Protein AF-A0A441TMT0-F1 (afdb_monomer_lite)

Secondary structure (DSSP, 8-state):
-HHHHHHHHHHHHHHTS-HHHHHHHH---SSSEE-SSS-EE----HHHHHHHHHHHTTSTTHHHHHHHHHHTT-----------

Foldseek 3Di:
DVVVQVVLVVVCVVVVHDSLVSCVVPDDDDPQDDDPDDDGRHDDDQVVVSVVVCVVVVVVCVVVVQVVQVVVVHGDDDGDDRDD

Radius of gyration: 15.37 Å; chains: 1; bounding box: 41×25×40 Å

pLDDT: mean 96.24, std 3.11, range [77.38, 98.44]

Structure (mmCIF, N/CA/C/O backbone):
data_AF-A0A441TMT0-F1
#
_entry.id   AF-A0A441TMT0-F1
#
loop_
_atom_site.group_PDB
_atom_site.id
_atom_site.type_symbol
_atom_site.label_atom_id
_atom_site.label_alt_id
_atom_site.label_comp_id
_atom_site.label_asym_id
_atom_site.label_entity_id
_atom_site.label_seq_id
_atom_site.pdbx_PDB_ins_code
_atom_site.Cartn_x
_atom_site.Cartn_y
_atom_site.Cartn_z
_atom_site.occupancy
_atom_site.B_iso_or_equiv
_atom_site.auth_seq_id
_atom_site.auth_comp_id
_atom_site.auth_asym_id
_atom_site.auth_atom_id
_atom_site.pdbx_PDB_model_num
ATOM 1 N N . THR A 1 1 ? 11.996 -2.222 3.315 1.00 82.94 1 THR A N 1
ATOM 2 C CA . THR A 1 1 ? 10.538 -2.256 3.586 1.00 82.94 1 THR A CA 1
ATOM 3 C C . THR A 1 1 ? 10.067 -1.118 4.475 1.00 82.94 1 THR A C 1
ATOM 5 O O . THR A 1 1 ? 9.413 -0.224 3.965 1.00 82.94 1 THR A O 1
ATOM 8 N N . TYR A 1 2 ? 10.414 -1.084 5.771 1.00 93.19 2 TYR A N 1
ATOM 9 C CA . TYR A 1 2 ? 9.815 -0.139 6.733 1.00 93.19 2 TYR A CA 1
ATOM 10 C C . TYR A 1 2 ? 9.950 1.344 6.347 1.00 93.19 2 TYR A C 1
ATOM 12 O O . TYR A 1 2 ? 8.951 2.056 6.337 1.00 93.19 2 TYR A O 1
ATOM 20 N N . LEU A 1 3 ? 11.163 1.795 5.998 1.00 95.19 3 LEU A N 1
ATOM 21 C CA . LEU A 1 3 ? 11.428 3.193 5.640 1.00 95.19 3 LEU A CA 1
ATOM 22 C C . LEU A 1 3 ? 10.528 3.667 4.489 1.00 95.19 3 LEU A C 1
ATOM 24 O O . LEU A 1 3 ? 9.754 4.598 4.674 1.00 95.19 3 LEU A O 1
ATOM 28 N N . LEU A 1 4 ? 10.591 2.990 3.337 1.00 94.19 4 LEU A N 1
ATOM 29 C CA . LEU A 1 4 ? 9.825 3.363 2.144 1.00 94.19 4 LEU A CA 1
ATOM 30 C C . LEU A 1 4 ? 8.317 3.371 2.411 1.00 94.19 4 LEU A C 1
ATOM 32 O O . LEU A 1 4 ? 7.649 4.351 2.099 1.00 94.19 4 LEU A O 1
ATOM 36 N N . GLU A 1 5 ? 7.784 2.335 3.059 1.00 96.94 5 GLU A N 1
ATOM 37 C CA . GLU A 1 5 ? 6.338 2.239 3.286 1.00 96.94 5 GLU A CA 1
ATOM 38 C C . GLU A 1 5 ? 5.818 3.292 4.271 1.00 96.94 5 GLU A C 1
ATOM 40 O O . GLU A 1 5 ? 4.706 3.798 4.106 1.00 96.94 5 GLU A O 1
ATOM 45 N N . ARG A 1 6 ? 6.624 3.682 5.269 1.00 97.25 6 ARG A N 1
ATOM 46 C CA . ARG A 1 6 ? 6.301 4.809 6.154 1.00 97.25 6 ARG A CA 1
ATOM 47 C C . ARG A 1 6 ? 6.386 6.146 5.423 1.00 97.25 6 ARG A C 1
ATOM 49 O O . ARG A 1 6 ? 5.510 6.981 5.630 1.00 97.25 6 ARG A O 1
ATOM 56 N N . THR A 1 7 ? 7.385 6.337 4.563 1.00 97.00 7 THR A N 1
ATOM 57 C CA . THR A 1 7 ? 7.519 7.553 3.749 1.00 97.00 7 THR A CA 1
ATOM 58 C C . THR A 1 7 ? 6.335 7.722 2.803 1.00 97.00 7 THR A C 1
ATOM 60 O O . THR A 1 7 ? 5.756 8.803 2.755 1.00 97.00 7 THR A O 1
ATOM 63 N N . ILE A 1 8 ? 5.920 6.660 2.109 1.00 96.94 8 ILE A N 1
ATOM 64 C CA . ILE A 1 8 ? 4.754 6.686 1.214 1.00 96.94 8 ILE A CA 1
ATOM 65 C C . ILE A 1 8 ? 3.472 7.011 1.988 1.00 96.94 8 ILE A C 1
ATOM 67 O O . ILE A 1 8 ? 2.665 7.817 1.532 1.00 96.94 8 ILE A O 1
ATOM 71 N N . GLU A 1 9 ? 3.288 6.430 3.176 1.00 97.06 9 GLU A N 1
ATOM 72 C CA . GLU A 1 9 ? 2.131 6.717 4.029 1.00 97.06 9 GLU A CA 1
ATOM 73 C C . GLU A 1 9 ? 2.074 8.192 4.460 1.00 97.06 9 GLU A C 1
ATOM 75 O O . GLU A 1 9 ? 1.010 8.809 4.412 1.00 97.06 9 GLU A O 1
ATOM 80 N N . THR A 1 10 ? 3.208 8.769 4.868 1.00 97.75 10 THR A N 1
ATOM 81 C CA . THR A 1 10 ? 3.297 10.193 5.223 1.00 97.75 10 THR A CA 1
ATOM 82 C C . THR A 1 10 ? 3.040 11.080 4.007 1.00 97.75 10 THR A C 1
ATOM 84 O O . THR A 1 10 ? 2.195 11.970 4.078 1.00 97.75 10 THR A O 1
ATOM 87 N N . ALA A 1 11 ? 3.685 10.792 2.874 1.00 98.06 11 ALA A N 1
ATOM 88 C CA . ALA A 1 11 ? 3.528 11.561 1.643 1.00 98.06 11 ALA A CA 1
ATOM 89 C C . ALA A 1 11 ? 2.077 11.560 1.143 1.00 98.06 11 ALA A C 1
ATOM 91 O O . ALA A 1 11 ? 1.563 12.601 0.750 1.00 98.06 11 ALA A O 1
ATOM 92 N N . ALA A 1 12 ? 1.379 10.422 1.206 1.00 97.75 12 ALA A N 1
ATOM 93 C CA . ALA A 1 12 ? -0.029 10.347 0.819 1.00 97.75 12 ALA A CA 1
ATOM 94 C C . ALA A 1 12 ? -0.908 11.292 1.655 1.00 97.75 12 ALA A C 1
ATOM 96 O O . ALA A 1 12 ? -1.759 11.991 1.109 1.00 97.75 12 ALA A O 1
ATOM 97 N N . ARG A 1 13 ? -0.658 11.362 2.969 1.00 95.94 13 ARG A N 1
ATOM 98 C CA . ARG A 1 13 ? -1.391 12.246 3.888 1.00 95.94 13 ARG A CA 1
ATOM 99 C C . ARG A 1 13 ? -1.091 13.718 3.632 1.00 95.94 13 ARG A C 1
ATOM 101 O O . ARG A 1 13 ? -2.021 14.515 3.631 1.00 95.94 13 ARG A O 1
ATOM 108 N N . GLU A 1 14 ? 0.172 14.068 3.402 1.00 98.06 14 GLU A N 1
ATOM 109 C CA . GLU A 1 14 ? 0.580 15.445 3.091 1.00 98.06 14 GLU A CA 1
ATOM 110 C C . GLU A 1 14 ? 0.028 15.923 1.742 1.00 98.06 14 GLU A C 1
ATOM 112 O O . GLU A 1 14 ? -0.368 17.078 1.609 1.00 98.06 14 GLU A O 1
ATOM 117 N N . LEU A 1 15 ? -0.053 15.026 0.757 1.00 97.56 15 LEU A N 1
ATOM 118 C CA . LEU A 1 15 ? -0.585 15.313 -0.577 1.00 97.56 15 LEU A CA 1
ATOM 119 C C . LEU A 1 15 ? -2.116 15.213 -0.666 1.00 97.56 15 LEU A C 1
ATOM 121 O O . LEU A 1 15 ? -2.681 15.534 -1.709 1.00 97.56 15 LEU A O 1
ATOM 125 N N . GLY A 1 16 ? -2.795 14.748 0.388 1.00 96.50 16 GLY A N 1
ATOM 126 C CA . GLY A 1 16 ? -4.249 14.571 0.395 1.00 96.50 16 GLY A CA 1
ATOM 127 C C . GLY A 1 16 ? -4.758 13.486 -0.563 1.00 96.50 16 GLY A C 1
ATOM 128 O O . GLY A 1 16 ? -5.892 13.571 -1.027 1.00 96.50 16 GLY A O 1
ATOM 129 N N . VAL A 1 17 ? -3.938 12.477 -0.870 1.00 97.06 17 VAL A N 1
ATOM 130 C CA . VAL A 1 17 ? -4.295 11.350 -1.753 1.00 97.06 17 VAL A CA 1
ATOM 131 C C . VAL A 1 17 ? -4.390 10.042 -0.970 1.00 97.06 17 VAL A C 1
ATOM 133 O O . VAL A 1 17 ? -3.844 9.910 0.127 1.00 97.06 17 VAL A O 1
ATOM 136 N N . SER A 1 18 ? -5.057 9.032 -1.531 1.00 95.38 18 SER A N 1
ATOM 137 C CA . SER A 1 18 ? -5.096 7.710 -0.903 1.00 95.38 18 SER A CA 1
ATOM 138 C C . SER A 1 18 ? -3.698 7.069 -0.872 1.00 95.38 18 SER A C 1
ATOM 140 O O . SER A 1 18 ? -3.003 7.060 -1.895 1.00 95.38 18 SER A O 1
ATOM 142 N N . PRO A 1 19 ? -3.287 6.431 0.242 1.00 96.19 19 PRO A N 1
ATOM 143 C CA . PRO A 1 19 ? -2.049 5.654 0.284 1.00 96.19 19 PRO A CA 1
ATOM 144 C C . PRO A 1 19 ? -1.998 4.506 -0.735 1.00 96.19 19 PRO A C 1
ATOM 146 O O . PRO A 1 19 ? -0.908 4.138 -1.175 1.00 96.19 19 PRO A O 1
ATOM 149 N N . ALA A 1 20 ? -3.150 3.945 -1.127 1.00 96.19 20 ALA A N 1
ATOM 150 C CA . ALA A 1 20 ? -3.229 2.923 -2.174 1.00 96.19 20 ALA A CA 1
ATOM 151 C C . ALA A 1 20 ? -3.005 3.522 -3.570 1.00 96.19 20 ALA A C 1
ATOM 153 O O . ALA A 1 20 ? -2.284 2.953 -4.387 1.00 96.19 20 ALA A O 1
ATOM 154 N N . GLU A 1 21 ? -3.592 4.691 -3.836 1.00 96.12 21 GLU A N 1
ATOM 155 C CA . GLU A 1 21 ? -3.449 5.387 -5.120 1.00 96.12 21 GLU A CA 1
ATOM 156 C C . GLU A 1 21 ? -2.020 5.882 -5.324 1.00 96.12 21 GLU A C 1
ATOM 158 O O . GLU A 1 21 ? -1.466 5.717 -6.410 1.00 96.12 21 GLU A O 1
ATOM 163 N N . LEU A 1 22 ? -1.391 6.427 -4.275 1.00 97.44 22 LEU A N 1
ATOM 164 C CA . LEU A 1 22 ? -0.005 6.879 -4.355 1.00 97.44 22 LEU A CA 1
ATOM 165 C C . LEU A 1 22 ? 0.945 5.718 -4.672 1.00 97.44 22 LEU A C 1
ATOM 167 O O . LEU A 1 22 ? 1.844 5.881 -5.495 1.00 97.44 22 LEU A O 1
ATOM 171 N N . ARG A 1 23 ? 0.724 4.537 -4.082 1.00 97.06 23 ARG A N 1
ATOM 172 C CA . ARG A 1 23 ? 1.476 3.321 -4.429 1.00 97.06 23 ARG A CA 1
ATOM 173 C C . ARG A 1 23 ? 1.236 2.915 -5.875 1.00 97.06 23 ARG A C 1
ATOM 175 O O . ARG A 1 23 ? 2.197 2.779 -6.623 1.00 97.06 23 ARG A O 1
ATOM 182 N N . ARG A 1 24 ? -0.032 2.816 -6.290 1.00 96.19 24 ARG A N 1
ATOM 183 C CA . ARG A 1 24 ? -0.401 2.421 -7.657 1.00 96.19 24 ARG A CA 1
ATOM 184 C C . ARG A 1 24 ? 0.228 3.329 -8.710 1.00 96.19 24 ARG A C 1
ATOM 186 O O . ARG A 1 24 ? 0.736 2.836 -9.708 1.00 96.19 24 ARG A O 1
ATOM 193 N N . LYS A 1 25 ? 0.249 4.641 -8.462 1.00 96.50 25 LYS A N 1
ATOM 194 C CA . LYS A 1 25 ? 0.871 5.630 -9.352 1.00 96.50 25 LYS A CA 1
ATOM 195 C C . LYS A 1 25 ? 2.381 5.419 -9.531 1.00 96.50 25 LYS A C 1
A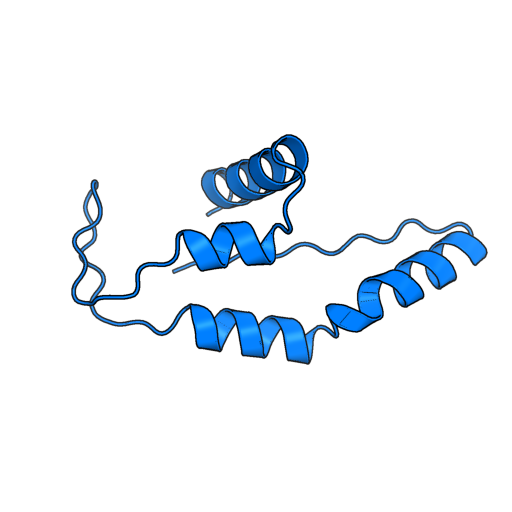TOM 197 O O . LYS A 1 25 ? 2.914 5.809 -10.563 1.00 96.50 25 LYS A O 1
ATOM 202 N N . AS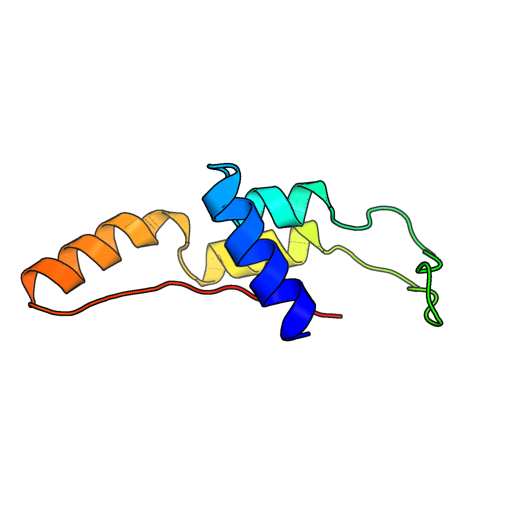N A 1 26 ? 3.059 4.838 -8.541 1.00 96.44 26 ASN A N 1
ATOM 203 C CA . ASN A 1 26 ? 4.513 4.662 -8.527 1.00 96.44 26 AS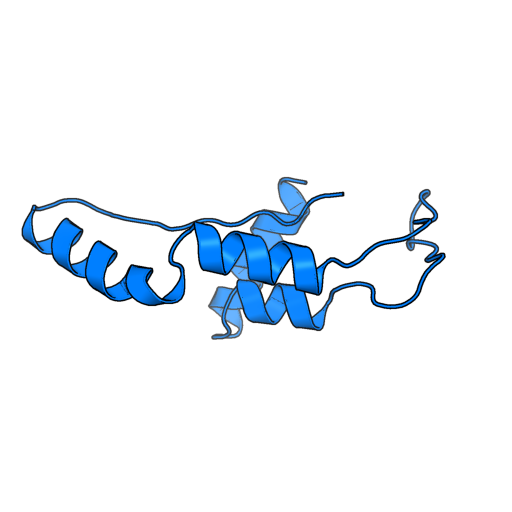N A CA 1
ATOM 204 C C . ASN A 1 26 ? 4.960 3.206 -8.736 1.00 96.44 26 ASN A C 1
ATOM 206 O O . ASN A 1 26 ? 6.156 2.927 -8.665 1.00 96.44 26 ASN A O 1
ATOM 210 N N . PHE A 1 27 ? 4.039 2.267 -8.972 1.00 96.94 27 PHE A N 1
ATOM 211 C CA . PHE A 1 27 ? 4.420 0.888 -9.256 1.00 96.94 27 PHE A CA 1
ATOM 212 C C . PHE A 1 27 ? 5.207 0.781 -10.559 1.00 96.94 27 PHE A C 1
ATOM 214 O O . PHE A 1 27 ? 4.913 1.440 -11.555 1.00 96.94 27 PHE A O 1
ATOM 221 N N . ILE A 1 28 ? 6.194 -0.110 -10.543 1.00 96.56 28 ILE A N 1
ATOM 222 C CA . ILE A 1 28 ? 6.882 -0.554 -11.750 1.00 96.56 28 ILE A CA 1
ATOM 223 C C . ILE A 1 28 ? 5.899 -1.403 -12.557 1.00 96.56 28 ILE A C 1
ATOM 225 O O . ILE A 1 28 ? 5.266 -2.309 -12.018 1.00 96.56 28 ILE A O 1
ATOM 229 N N . THR A 1 29 ? 5.773 -1.095 -13.845 1.00 96.69 29 THR A N 1
ATOM 230 C CA . THR A 1 29 ? 4.823 -1.739 -14.769 1.00 96.69 29 THR A CA 1
ATOM 231 C C . THR A 1 29 ? 5.498 -2.407 -15.964 1.00 96.69 29 THR A C 1
ATOM 233 O O . THR A 1 29 ? 4.828 -3.055 -16.762 1.00 96.69 29 THR A O 1
ATOM 236 N N . ALA A 1 30 ? 6.817 -2.261 -16.094 1.00 97.12 30 ALA A N 1
ATOM 237 C CA . ALA A 1 30 ? 7.609 -2.857 -17.160 1.00 97.12 30 ALA A CA 1
ATOM 238 C C . ALA A 1 30 ? 8.755 -3.655 -16.547 1.00 97.12 30 ALA A C 1
ATOM 240 O O . ALA A 1 30 ? 9.445 -3.147 -15.665 1.00 97.12 30 ALA A O 1
ATOM 241 N N . PHE A 1 31 ? 8.950 -4.878 -17.033 1.00 96.75 31 PHE A N 1
ATOM 242 C CA . PHE A 1 31 ? 9.955 -5.812 -16.540 1.00 96.75 31 PHE A CA 1
ATOM 243 C C . PHE A 1 31 ? 10.749 -6.420 -17.710 1.00 96.75 31 PHE A C 1
ATOM 245 O O . PHE A 1 31 ? 10.168 -6.619 -18.781 1.00 96.75 31 PHE A O 1
ATOM 252 N N . PRO A 1 32 ? 12.051 -6.720 -17.537 1.00 97.19 32 PRO A N 1
ATOM 253 C CA . PRO A 1 32 ? 12.834 -6.518 -16.316 1.00 97.19 32 PRO A CA 1
ATOM 254 C C . PRO A 1 32 ? 13.072 -5.030 -15.997 1.00 97.19 32 PRO A C 1
ATOM 256 O O . PRO A 1 32 ? 13.126 -4.196 -16.902 1.00 97.19 32 PRO A O 1
ATOM 259 N N . HIS A 1 33 ? 13.189 -4.691 -14.712 1.00 97.00 33 HIS A N 1
ATOM 260 C CA . HIS A 1 33 ? 13.378 -3.318 -14.239 1.00 97.00 33 HIS A CA 1
ATOM 261 C C . HIS A 1 33 ? 14.610 -3.186 -13.347 1.00 97.00 33 HIS A C 1
ATOM 263 O O . HIS A 1 33 ? 14.609 -3.614 -12.189 1.00 97.00 33 HIS A O 1
ATOM 269 N N . GLN A 1 34 ? 15.634 -2.503 -13.857 1.00 97.62 34 GLN A N 1
ATOM 270 C CA . GLN A 1 34 ? 16.800 -2.145 -13.064 1.00 97.62 34 GLN A CA 1
ATOM 271 C C . GLN A 1 34 ? 16.435 -1.024 -12.091 1.00 97.62 34 GLN A C 1
ATOM 273 O O . GLN A 1 34 ? 16.164 0.107 -12.495 1.00 97.62 34 GLN A O 1
ATOM 278 N N . THR A 1 35 ? 16.467 -1.327 -10.795 1.00 94.38 35 THR A N 1
ATOM 279 C CA . THR A 1 35 ? 16.315 -0.296 -9.766 1.00 94.38 35 THR A CA 1
ATOM 280 C C . THR A 1 35 ? 17.535 0.639 -9.766 1.00 94.38 35 THR A C 1
ATOM 282 O O . THR A 1 35 ? 18.630 0.210 -10.140 1.00 94.38 35 THR A O 1
ATOM 285 N N . PRO A 1 36 ? 17.413 1.884 -9.265 1.00 94.12 36 PRO A N 1
ATOM 286 C CA . PRO A 1 36 ? 18.550 2.804 -9.100 1.00 94.12 36 PRO A CA 1
ATOM 287 C C . PRO A 1 36 ? 19.631 2.335 -8.107 1.00 94.12 36 PRO A C 1
ATOM 289 O O . PRO A 1 36 ? 20.569 3.074 -7.820 1.00 94.12 36 PRO A O 1
ATOM 292 N N . VAL A 1 37 ? 19.467 1.144 -7.529 1.00 88.56 37 VAL A N 1
ATOM 293 C CA . VAL A 1 37 ? 20.406 0.505 -6.610 1.00 88.56 37 VAL A CA 1
ATOM 294 C C . VAL A 1 37 ? 20.912 -0.800 -7.239 1.00 88.56 37 VAL A C 1
ATOM 296 O O . VAL A 1 37 ? 21.377 -0.784 -8.373 1.00 88.56 37 VAL A O 1
ATOM 299 N N . ILE A 1 38 ? 20.871 -1.926 -6.520 1.00 91.06 38 ILE A N 1
ATOM 300 C CA . ILE A 1 38 ? 21.532 -3.170 -6.936 1.00 91.06 38 ILE A CA 1
ATOM 301 C C . ILE A 1 38 ? 20.620 -4.168 -7.667 1.00 91.06 38 ILE A C 1
ATOM 303 O O . ILE A 1 38 ? 21.112 -4.957 -8.466 1.00 91.06 38 ILE A O 1
ATOM 307 N N . MET A 1 39 ? 19.306 -4.157 -7.422 1.00 93.31 39 MET A N 1
ATOM 308 C CA . MET A 1 39 ? 18.416 -5.231 -7.886 1.00 93.31 39 MET A CA 1
ATOM 309 C C . MET A 1 39 ? 17.836 -4.940 -9.272 1.00 93.31 39 MET A C 1
ATOM 311 O O . MET A 1 39 ? 17.356 -3.831 -9.522 1.00 93.31 39 MET A O 1
ATOM 315 N N . ASN A 1 40 ? 17.823 -5.959 -10.131 1.00 96.44 40 ASN A N 1
ATOM 316 C CA . ASN A 1 40 ? 17.050 -5.987 -11.369 1.00 96.44 40 ASN A CA 1
ATOM 317 C C . ASN A 1 40 ? 15.814 -6.859 -11.146 1.00 96.44 40 ASN A C 1
ATOM 319 O O . ASN A 1 40 ? 15.944 -8.072 -10.995 1.00 96.44 40 ASN A O 1
ATOM 323 N N . TYR A 1 41 ? 14.638 -6.247 -11.072 1.00 96.75 41 TYR A N 1
ATOM 324 C CA . TYR A 1 41 ? 13.395 -6.991 -10.899 1.00 96.75 41 TYR A CA 1
ATOM 325 C C . TYR A 1 41 ? 13.057 -7.725 -12.191 1.00 96.75 41 TYR A C 1
ATOM 327 O O . TYR A 1 41 ? 13.090 -7.134 -13.267 1.00 96.75 41 TYR A O 1
ATOM 335 N N . ASP A 1 42 ? 12.756 -9.011 -12.082 1.00 96.81 42 ASP A N 1
ATOM 336 C CA . ASP A 1 42 ? 12.580 -9.939 -13.195 1.00 96.81 42 ASP A CA 1
ATOM 337 C C . ASP A 1 42 ? 11.167 -9.891 -13.785 1.00 96.81 42 ASP A C 1
ATOM 339 O O . ASP A 1 42 ? 11.020 -9.792 -15.002 1.00 96.81 42 ASP A O 1
ATOM 343 N N . ALA A 1 43 ? 10.141 -9.928 -12.935 1.00 96.38 43 ALA A N 1
ATOM 344 C CA . ALA A 1 43 ? 8.734 -9.878 -13.312 1.00 96.38 43 ALA A CA 1
ATOM 345 C C . ALA A 1 43 ? 7.860 -9.388 -12.146 1.00 96.38 43 ALA A C 1
ATOM 347 O O . ALA A 1 43 ? 8.238 -9.469 -10.978 1.00 96.38 43 ALA A O 1
ATOM 348 N N . GLY A 1 44 ? 6.649 -8.922 -12.454 1.00 95.69 44 GLY A N 1
ATOM 349 C CA . GLY A 1 44 ? 5.681 -8.564 -11.424 1.00 95.69 44 GLY A CA 1
ATOM 350 C C . GLY A 1 44 ? 4.349 -8.064 -11.970 1.00 95.69 44 GLY A C 1
ATOM 351 O O . GLY A 1 44 ? 4.279 -7.494 -13.056 1.00 95.69 44 GLY A O 1
ATOM 352 N N . ASP A 1 45 ? 3.299 -8.250 -11.169 1.00 97.00 45 ASP A N 1
ATOM 353 C CA . ASP A 1 45 ? 2.007 -7.574 -11.319 1.00 97.00 45 ASP A CA 1
ATOM 354 C C . ASP A 1 45 ? 1.560 -7.018 -9.957 1.00 97.00 45 ASP A C 1
ATOM 356 O O . ASP A 1 45 ? 0.837 -7.634 -9.161 1.00 97.00 45 ASP A O 1
ATOM 360 N N . TYR A 1 46 ? 2.089 -5.838 -9.644 1.00 96.94 46 TYR A N 1
ATOM 361 C CA . TYR A 1 46 ? 1.888 -5.197 -8.345 1.00 96.94 46 TYR A CA 1
ATOM 362 C C . TYR A 1 46 ? 0.478 -4.623 -8.207 1.00 96.94 46 TYR A C 1
ATOM 364 O O . TYR A 1 46 ? -0.068 -4.586 -7.103 1.00 96.94 46 TYR A O 1
ATOM 372 N N . ALA A 1 47 ? -0.126 -4.208 -9.325 1.00 96.81 47 ALA A N 1
ATOM 373 C CA . ALA A 1 47 ? -1.496 -3.719 -9.350 1.00 96.81 47 ALA A CA 1
ATOM 374 C C . ALA A 1 47 ? -2.474 -4.847 -9.006 1.00 96.81 47 ALA A C 1
ATOM 376 O O . ALA A 1 47 ? -3.267 -4.674 -8.081 1.00 96.81 47 ALA A O 1
ATOM 377 N N . ALA A 1 48 ? -2.344 -6.016 -9.646 1.00 97.62 48 ALA A N 1
ATOM 378 C CA . ALA A 1 48 ? -3.170 -7.179 -9.330 1.00 97.62 48 ALA A CA 1
ATOM 379 C C . ALA A 1 48 ? -3.025 -7.609 -7.863 1.00 97.62 48 ALA A C 1
ATOM 381 O O . ALA A 1 48 ? -4.017 -7.911 -7.199 1.00 97.62 48 ALA A O 1
ATOM 382 N N . SER A 1 49 ? -1.801 -7.579 -7.327 1.00 97.31 49 SER A N 1
ATOM 383 C CA . SER A 1 49 ? -1.543 -7.920 -5.922 1.00 97.31 49 SER A CA 1
ATOM 384 C C . SER A 1 49 ? -2.208 -6.934 -4.952 1.00 97.31 49 SER A C 1
ATOM 386 O O . SER A 1 49 ? -2.813 -7.348 -3.960 1.00 97.31 49 SER A O 1
ATOM 388 N N . LEU A 1 50 ? -2.136 -5.629 -5.242 1.00 97.38 50 LEU A N 1
ATOM 389 C CA . LEU A 1 50 ? -2.805 -4.598 -4.448 1.00 97.38 50 LEU A CA 1
ATOM 390 C C . LEU A 1 50 ? -4.332 -4.740 -4.524 1.00 97.38 50 LEU A C 1
ATOM 392 O O . LEU A 1 50 ? -4.992 -4.674 -3.490 1.00 97.38 50 LEU A O 1
ATOM 396 N N . ASP A 1 51 ? -4.883 -4.968 -5.718 1.00 97.69 51 ASP A N 1
ATOM 397 C CA . ASP A 1 51 ? -6.322 -5.163 -5.931 1.00 97.69 51 ASP A CA 1
ATOM 398 C C . ASP A 1 51 ? -6.851 -6.365 -5.140 1.00 97.69 51 ASP A C 1
ATOM 400 O O . ASP A 1 51 ? -7.822 -6.239 -4.388 1.00 97.69 51 ASP A O 1
ATOM 404 N N . ALA A 1 52 ? -6.160 -7.504 -5.220 1.00 98.12 52 ALA A N 1
ATOM 405 C CA . ALA A 1 52 ? -6.507 -8.700 -4.460 1.00 98.12 52 ALA A CA 1
ATOM 406 C C . ALA A 1 52 ? -6.459 -8.453 -2.942 1.00 98.12 52 ALA A C 1
ATOM 408 O O . ALA A 1 52 ? -7.388 -8.825 -2.222 1.00 98.12 52 ALA A O 1
ATOM 409 N N . ALA A 1 53 ? -5.414 -7.782 -2.446 1.00 97.69 53 ALA A N 1
ATOM 410 C CA . ALA A 1 53 ? -5.281 -7.462 -1.026 1.00 97.69 53 ALA A CA 1
ATOM 411 C C . ALA A 1 53 ? -6.372 -6.493 -0.538 1.00 97.69 53 ALA A C 1
ATOM 413 O O . ALA A 1 53 ? -6.933 -6.683 0.542 1.00 97.69 53 ALA A O 1
ATOM 414 N N . MET A 1 54 ? -6.705 -5.469 -1.329 1.00 97.69 54 MET A N 1
ATOM 415 C CA . MET A 1 54 ? -7.753 -4.501 -0.994 1.00 97.69 54 MET A CA 1
ATOM 416 C C . MET A 1 54 ? -9.140 -5.146 -0.956 1.00 97.69 54 MET A C 1
ATOM 418 O O . MET A 1 54 ? -9.923 -4.839 -0.053 1.00 97.69 54 MET A O 1
ATOM 422 N N . ALA A 1 55 ? -9.425 -6.050 -1.896 1.00 98.31 55 ALA A N 1
ATOM 423 C CA . ALA A 1 55 ? -10.660 -6.824 -1.906 1.00 98.31 55 ALA A CA 1
ATOM 424 C C . ALA A 1 55 ? -10.746 -7.744 -0.679 1.00 98.31 55 ALA A C 1
ATOM 426 O O . ALA A 1 55 ? -11.727 -7.693 0.062 1.00 98.31 55 ALA A O 1
ATOM 427 N N . ALA A 1 56 ? -9.693 -8.521 -0.405 1.00 98.19 56 ALA A N 1
ATOM 428 C CA . ALA A 1 56 ? -9.649 -9.443 0.730 1.00 98.19 56 ALA A CA 1
ATOM 429 C C . ALA A 1 56 ? -9.767 -8.733 2.092 1.00 98.19 56 ALA A C 1
ATOM 431 O O . ALA A 1 56 ? -10.337 -9.279 3.035 1.00 98.19 56 ALA A O 1
ATOM 432 N N . ALA A 1 57 ? -9.242 -7.510 2.207 1.00 97.69 57 ALA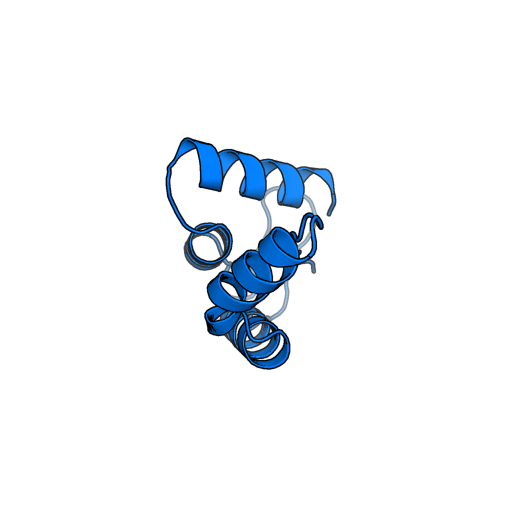 A N 1
ATOM 433 C CA . ALA A 1 57 ? -9.290 -6.724 3.437 1.00 97.69 57 ALA A CA 1
ATOM 434 C C . ALA A 1 57 ? -10.603 -5.943 3.642 1.00 97.69 57 ALA A C 1
ATOM 436 O O . ALA A 1 57 ? -10.742 -5.287 4.686 1.00 97.69 57 ALA A O 1
ATOM 437 N N . ASP A 1 58 ? -11.519 -5.969 2.664 1.00 97.38 58 ASP A N 1
ATOM 438 C CA . ASP A 1 58 ? -12.663 -5.057 2.566 1.00 97.38 58 ASP A CA 1
ATOM 439 C C . ASP A 1 58 ? -12.225 -3.604 2.830 1.00 97.38 58 ASP A C 1
ATOM 441 O O . ASP A 1 58 ? -12.574 -2.955 3.830 1.00 97.38 58 ASP A O 1
ATOM 445 N N . TYR A 1 59 ? -11.326 -3.122 1.968 1.00 97.12 59 TYR A N 1
ATOM 446 C CA . TYR A 1 59 ? -10.778 -1.775 2.095 1.00 97.12 59 TYR A CA 1
ATOM 447 C C . TYR A 1 59 ? -11.865 -0.709 1.891 1.00 97.12 59 TYR A C 1
ATOM 449 O O . TYR A 1 59 ? -11.891 0.284 2.617 1.00 97.12 59 TYR A O 1
ATOM 457 N N . ALA A 1 60 ? -12.800 -0.937 0.962 1.00 96.69 60 ALA A N 1
ATOM 458 C CA . ALA A 1 60 ? -13.914 -0.027 0.696 1.00 96.69 60 ALA A CA 1
ATOM 459 C C . ALA A 1 60 ? -14.856 0.112 1.908 1.00 96.69 60 ALA A C 1
ATOM 461 O O . ALA A 1 60 ? -15.245 1.227 2.257 1.00 96.69 60 ALA A O 1
ATOM 462 N N . GLY A 1 61 ? -15.153 -0.985 2.615 1.00 97.62 61 GLY A N 1
ATOM 463 C CA . GLY A 1 61 ? -15.965 -0.971 3.834 1.00 97.62 61 GLY A CA 1
ATOM 464 C C . GLY A 1 61 ? -15.235 -0.475 5.088 1.00 97.62 61 GLY A C 1
ATOM 465 O O . GLY A 1 61 ? -15.828 -0.389 6.167 1.00 97.62 61 GLY A O 1
ATOM 466 N N . PHE A 1 62 ? -13.946 -0.117 5.009 1.00 97.69 62 PHE A N 1
ATOM 467 C CA . PHE A 1 62 ? -13.176 0.295 6.187 1.00 97.69 62 PHE A CA 1
ATOM 468 C C . PHE A 1 62 ? -13.751 1.532 6.895 1.00 97.69 62 PHE A C 1
ATOM 470 O O . PHE A 1 62 ? -13.705 1.597 8.125 1.00 97.69 62 PHE A O 1
ATOM 477 N N . ALA A 1 63 ? -14.312 2.491 6.151 1.00 96.69 63 ALA A N 1
ATOM 478 C CA . ALA A 1 63 ? -14.884 3.707 6.731 1.00 96.69 63 ALA A CA 1
ATOM 479 C C . ALA A 1 63 ? -16.014 3.393 7.727 1.00 96.69 63 ALA A C 1
ATOM 481 O O . ALA A 1 63 ? -16.005 3.908 8.846 1.00 96.69 63 ALA A O 1
ATOM 482 N N . GLN A 1 64 ? -16.916 2.478 7.361 1.00 98.25 64 GLN A N 1
ATOM 483 C CA . GLN A 1 64 ? -17.995 2.019 8.234 1.00 98.25 64 GLN A CA 1
ATOM 484 C C . GLN A 1 64 ? -17.438 1.286 9.458 1.00 98.25 64 GLN A C 1
ATOM 486 O O . GLN A 1 64 ? -17.720 1.660 10.591 1.00 98.25 64 GLN A O 1
ATOM 491 N N . ARG A 1 65 ? -16.507 0.344 9.256 1.00 98.00 65 ARG A N 1
ATOM 492 C CA . ARG A 1 65 ? -15.864 -0.387 10.366 1.00 98.00 65 ARG A CA 1
ATOM 493 C C . ARG A 1 65 ? -15.114 0.518 11.346 1.00 98.00 65 ARG A C 1
ATOM 495 O O . ARG A 1 65 ? -14.926 0.147 12.510 1.00 98.00 65 ARG A O 1
ATOM 502 N N . LYS A 1 66 ? -14.605 1.661 10.876 1.00 98.19 66 LYS A N 1
ATOM 503 C CA . LYS A 1 66 ? -13.969 2.682 11.715 1.00 98.19 66 LYS A CA 1
ATOM 504 C C . LYS A 1 66 ? -15.009 3.440 12.543 1.00 98.19 66 LYS A C 1
ATOM 506 O O . LYS A 1 66 ? -14.755 3.651 13.727 1.00 98.19 66 LYS A O 1
ATOM 511 N N . ALA A 1 67 ? -16.155 3.793 11.960 1.00 98.25 67 ALA A N 1
ATOM 512 C CA . ALA A 1 67 ? -17.268 4.417 12.677 1.00 98.25 67 ALA A CA 1
ATOM 513 C C . ALA A 1 67 ? -17.815 3.489 13.780 1.00 98.25 67 ALA A C 1
ATOM 515 O O . ALA A 1 67 ? -17.825 3.876 14.947 1.00 98.25 67 ALA A O 1
ATOM 516 N N . ASP A 1 68 ? -18.086 2.220 13.461 1.00 98.25 68 ASP A N 1
ATOM 517 C CA . ASP A 1 68 ? -18.569 1.215 14.425 1.00 98.25 68 ASP A CA 1
ATOM 518 C C . ASP A 1 68 ? -17.577 0.959 15.578 1.00 98.25 68 ASP A C 1
ATOM 520 O O . ASP A 1 68 ? -17.926 0.506 16.673 1.00 98.25 68 ASP A O 1
ATOM 524 N N . ALA A 1 69 ? -16.276 1.148 15.337 1.00 98.38 69 ALA A N 1
ATOM 525 C CA . ALA A 1 69 ? -15.268 1.070 16.392 1.00 98.38 69 ALA A CA 1
ATOM 526 C C . ALA A 1 69 ? -15.326 2.295 17.311 1.00 98.38 69 ALA A C 1
ATOM 528 O O . ALA A 1 69 ? -15.243 2.128 18.530 1.00 98.38 69 ALA A O 1
ATOM 529 N N . ALA A 1 70 ? -15.516 3.486 16.740 1.00 98.38 70 ALA A N 1
ATOM 530 C CA . ALA A 1 70 ? -15.619 4.733 17.486 1.00 98.38 70 ALA A CA 1
ATOM 531 C C . ALA A 1 70 ? -16.838 4.743 18.423 1.00 98.38 70 ALA A C 1
ATOM 533 O O . ALA A 1 70 ? -16.694 5.122 19.582 1.00 98.38 70 ALA A O 1
ATOM 534 N N . GLU A 1 71 ? -17.991 4.228 17.981 1.00 98.31 71 GLU A N 1
ATOM 535 C CA . GLU A 1 71 ? -19.197 4.076 18.821 1.00 98.31 71 GLU A CA 1
ATOM 536 C C . GLU A 1 71 ? -18.959 3.201 20.059 1.00 98.31 71 GLU A C 1
ATOM 538 O O . GLU A 1 71 ? -19.564 3.398 21.110 1.00 98.31 71 GLU A O 1
ATOM 543 N N . ARG A 1 72 ? -18.022 2.254 19.965 1.00 97.94 72 ARG A N 1
ATOM 544 C CA . ARG A 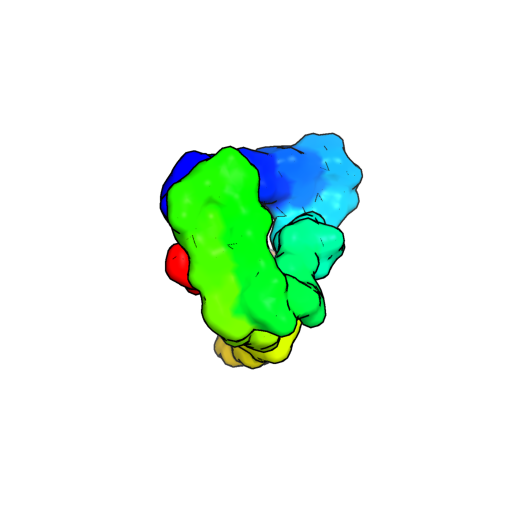1 72 ? -17.614 1.377 21.071 1.00 97.94 72 ARG A CA 1
ATOM 545 C C . ARG A 1 72 ? -16.430 1.927 21.870 1.00 97.94 72 ARG A C 1
ATOM 547 O O . ARG A 1 72 ? -15.805 1.173 22.617 1.00 97.94 72 ARG A O 1
ATOM 554 N N . GLY A 1 73 ? -16.070 3.196 21.675 1.00 98.25 73 GLY A N 1
ATOM 555 C CA . GLY A 1 73 ? -14.939 3.846 22.341 1.00 98.25 73 GLY A CA 1
ATOM 556 C C . GLY A 1 73 ? -13.567 3.311 21.915 1.00 98.25 73 GLY A C 1
ATOM 557 O O . GLY A 1 73 ? -12.612 3.395 22.685 1.00 98.25 73 GLY A O 1
ATOM 558 N N . LYS A 1 74 ? -13.446 2.720 20.717 1.00 98.44 74 LYS A N 1
ATOM 559 C CA . LYS A 1 74 ? -12.200 2.125 20.207 1.00 98.44 74 LYS A CA 1
ATOM 560 C C . LYS A 1 74 ? -11.663 2.886 19.001 1.00 98.44 74 LYS A C 1
ATOM 562 O O . LYS A 1 74 ? -12.408 3.333 18.135 1.00 98.44 74 LYS A O 1
ATOM 567 N N . LEU A 1 75 ? -10.338 2.944 18.894 1.00 98.00 75 LEU A N 1
ATOM 568 C CA . LEU A 1 75 ? -9.662 3.410 17.686 1.00 98.00 75 LEU A CA 1
ATOM 569 C C . LEU A 1 75 ? -9.474 2.251 16.707 1.00 98.00 75 LEU A C 1
ATOM 571 O O . LEU A 1 75 ? -9.134 1.135 17.104 1.00 98.00 75 LEU A O 1
ATOM 575 N N . ARG A 1 76 ? -9.657 2.525 15.414 1.00 98.06 76 ARG A N 1
ATOM 576 C CA . ARG A 1 76 ? -9.390 1.565 14.342 1.00 98.06 76 ARG A CA 1
ATOM 577 C C . ARG A 1 76 ? -8.572 2.213 13.233 1.00 98.06 76 ARG A C 1
ATOM 579 O O . ARG A 1 76 ? -8.927 3.277 12.728 1.00 98.06 76 ARG A O 1
ATOM 586 N N . GLY A 1 77 ? -7.487 1.544 12.857 1.00 96.31 77 GLY A N 1
ATOM 587 C CA . GLY A 1 77 ? -6.636 1.892 11.725 1.00 96.31 77 GLY A CA 1
ATOM 588 C C . GLY A 1 77 ? -6.611 0.769 10.692 1.00 96.31 77 GLY A C 1
ATOM 589 O O . GLY A 1 77 ? -6.913 -0.381 11.012 1.00 96.31 77 GLY A O 1
ATOM 590 N N . ILE A 1 78 ? -6.240 1.119 9.465 1.00 96.19 78 ILE A N 1
ATOM 591 C CA . ILE A 1 78 ? -5.865 0.177 8.414 1.00 96.19 78 ILE A CA 1
ATOM 592 C C . ILE A 1 78 ? -4.499 0.608 7.897 1.00 96.19 78 ILE A C 1
ATOM 594 O O . ILE A 1 78 ? -4.260 1.796 7.686 1.00 96.19 78 ILE A O 1
ATOM 598 N N . GLY A 1 79 ? -3.589 -0.348 7.785 1.00 94.44 79 GLY A N 1
ATOM 599 C CA . GLY A 1 79 ? -2.256 -0.141 7.240 1.00 94.44 79 GLY A CA 1
ATOM 600 C C . GLY A 1 79 ? -2.048 -1.079 6.065 1.00 94.44 79 GLY A C 1
ATOM 601 O O . GLY A 1 79 ? -2.645 -2.153 6.018 1.00 94.44 79 GLY A O 1
ATOM 602 N N . MET A 1 80 ? -1.200 -0.671 5.131 1.00 94.81 80 MET A N 1
ATOM 603 C CA . MET A 1 80 ? -0.794 -1.496 4.001 1.00 94.81 80 MET A CA 1
ATOM 604 C C . MET A 1 80 ? 0.716 -1.419 3.814 1.00 94.81 80 MET A C 1
ATOM 606 O O . MET A 1 80 ? 1.349 -0.427 4.179 1.00 94.81 80 MET A O 1
ATOM 610 N N . SER A 1 81 ? 1.273 -2.484 3.253 1.00 95.88 81 SER A N 1
ATOM 611 C CA . SER A 1 81 ? 2.671 -2.565 2.859 1.00 95.88 81 SER A CA 1
ATOM 612 C C . SER A 1 81 ? 2.747 -3.312 1.534 1.00 95.88 81 SER A C 1
ATOM 614 O O . SER A 1 81 ? 2.236 -4.426 1.437 1.00 95.88 81 SER A O 1
ATOM 616 N N . CYS A 1 82 ? 3.361 -2.696 0.526 1.00 94.94 82 CYS A N 1
ATOM 617 C CA . CYS A 1 82 ? 3.659 -3.344 -0.749 1.00 94.94 82 CYS A CA 1
ATOM 618 C C . CYS A 1 82 ? 5.159 -3.630 -0.793 1.00 94.94 82 CYS A C 1
ATOM 620 O O . CYS A 1 82 ? 5.963 -2.711 -0.916 1.00 94.94 82 CYS A O 1
ATOM 622 N N . TYR A 1 83 ? 5.539 -4.893 -0.623 1.00 89.44 83 TYR A N 1
ATOM 623 C CA . TYR A 1 83 ? 6.935 -5.310 -0.558 1.00 89.44 83 TYR A CA 1
ATOM 624 C C . TYR A 1 83 ? 7.243 -6.356 -1.625 1.00 89.44 83 TYR A C 1
ATOM 626 O O . TYR A 1 83 ? 6.401 -7.208 -1.908 1.00 89.44 83 TYR A O 1
ATOM 634 N N . ILE A 1 84 ? 8.463 -6.277 -2.154 1.00 77.38 84 ILE A N 1
ATOM 635 C CA . ILE A 1 84 ? 9.119 -7.283 -2.984 1.00 77.38 84 ILE A CA 1
ATOM 636 C C . ILE A 1 84 ? 10.493 -7.586 -2.394 1.00 77.38 84 ILE A C 1
ATOM 638 O O . ILE A 1 84 ? 11.165 -6.617 -1.962 1.00 77.38 84 ILE A O 1
#

Sequence (84 aa):
TYLLERTIETAARELGVSPAELRRKNFI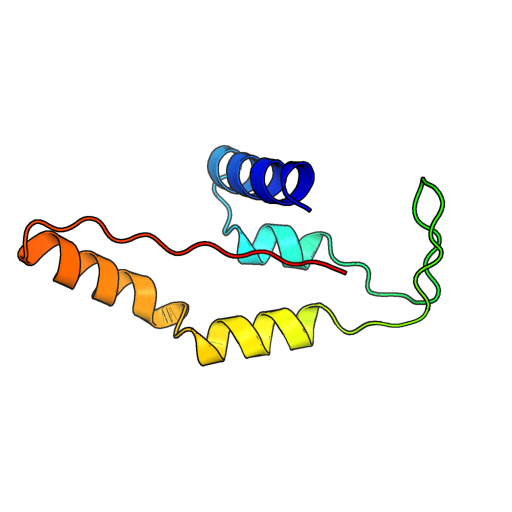TAFPHQTPVIMNYDAGDYAASLDAAMAAADYAGFAQRKADAAERGKLRGIGMSCYI